Protein AF-A0A133Z454-F1 (afdb_monomer)

Foldseek 3Di:
DDDDDDDDCPDPVNVVVVVVVVVVVVVVVVCVVPDPDVPNPDDWDFLVRCCVVVVHDSVVSVVCVVVVVDDWDQDPNGITD

Sequence (81 aa):
MAENEIITQEDPQMQLFSQLMEGTLKKLERYCATARPMLDGEVYLSSEEVCSHLRLSTRTLQEYKNARILPFYKIGGKILY

Secondary structure (DSSP, 8-state):
--------TTSHHHHHHHHHHHHHHHHHHHHHHH---GGGG-----HHHHHHHHT--HHHHHHHHHTT-S--EEETTEEE-

Mean predicted aligned error: 9.12 Å

pLDDT: mean 90.62, std 9.31, range [45.03, 97.69]

Solvent-accessible surface area (backbone atoms only — not comparable to full-atom values): 4999 Å² total; per-residue (Å²): 131,87,80,82,78,83,85,51,75,83,37,70,69,44,45,52,49,51,52,53,49,52,54,50,48,55,52,49,54,53,44,65,76,64,60,77,53,68,76,82,65,57,87,65,36,46,68,65,53,49,24,63,77,70,71,42,52,73,70,52,52,51,49,34,46,74,69,62,72,49,75,71,47,78,57,96,88,42,63,34,67

Radius of gyration: 24.96 Å; Cα contacts (8 Å, |Δi|>4): 44; chains: 1; bounding box: 39×39×70 Å

Nearest PDB structures (foldseek):
  6ama-assembly1_A  TM=8.424E-01  e=1.497E-01  Streptomyces venezuelae
  5i44-assembly4_F-2  TM=7.921E-01  e=1.225E-01  Bacillus subtilis subsp. subtilis str. 168
  5i44-assembly1_D  TM=7.962E-01  e=1.497E-01  Bacillus subtilis subsp. subtilis str. 168
  6ama-assembly1_B  TM=7.978E-01  e=1.601E-01  Streptomyces venezuelae
  6amk-assembly1_A  TM=8.163E-01  e=4.988E-01  Streptomyces venezuelae

Structure (mmCIF, N/CA/C/O backbone):
data_AF-A0A133Z454-F1
#
_entry.id   AF-A0A133Z454-F1
#
loop_
_atom_site.group_PDB
_atom_site.id
_atom_site.type_symbol
_atom_site.label_atom_id
_atom_site.label_alt_id
_atom_site.label_comp_id
_atom_site.label_asym_id
_atom_site.label_entity_id
_atom_site.label_seq_id
_atom_site.pdbx_PDB_ins_code
_atom_site.Cartn_x
_atom_site.Cartn_y
_atom_site.Cartn_z
_atom_site.occupancy
_atom_site.B_iso_or_equiv
_atom_site.auth_seq_id
_atom_site.auth_comp_id
_atom_site.auth_asym_id
_atom_site.auth_atom_id
_atom_site.pdbx_PDB_model_num
ATOM 1 N N . MET A 1 1 ? -4.083 -24.746 45.536 1.00 45.03 1 MET A N 1
ATOM 2 C CA . MET A 1 1 ? -4.770 -24.935 44.242 1.00 45.03 1 MET A CA 1
ATOM 3 C C . MET A 1 1 ? -5.233 -23.552 43.836 1.00 45.03 1 MET A C 1
ATOM 5 O O . MET A 1 1 ? -5.875 -22.922 44.661 1.00 45.03 1 MET A O 1
ATOM 9 N N . ALA A 1 2 ? -4.783 -23.020 42.699 1.00 56.25 2 ALA A N 1
ATOM 10 C CA . ALA A 1 2 ? -5.224 -21.696 42.262 1.00 56.25 2 ALA A CA 1
ATOM 11 C C . ALA A 1 2 ? -6.696 -21.808 41.845 1.00 56.25 2 ALA A C 1
ATOM 13 O O . ALA A 1 2 ? -7.025 -22.631 40.991 1.00 56.25 2 ALA A O 1
ATOM 14 N N . GLU A 1 3 ? -7.572 -21.067 42.515 1.00 61.66 3 GLU A N 1
ATOM 15 C CA . GLU A 1 3 ? -8.975 -20.954 42.131 1.00 61.66 3 GLU A CA 1
ATOM 16 C C . GLU A 1 3 ? -9.033 -20.239 40.778 1.00 61.66 3 GLU A C 1
ATOM 18 O O . GLU A 1 3 ? -8.556 -19.114 40.638 1.00 61.66 3 GLU A O 1
ATOM 23 N N . ASN A 1 4 ? -9.560 -20.915 39.756 1.00 71.94 4 ASN A N 1
ATOM 24 C CA . ASN A 1 4 ? -9.836 -20.276 38.476 1.00 71.94 4 ASN A CA 1
ATOM 25 C C . ASN A 1 4 ? -11.135 -19.484 38.622 1.00 71.94 4 ASN A C 1
ATOM 27 O O . ASN A 1 4 ? -12.224 -20.059 38.587 1.00 71.94 4 ASN A O 1
ATOM 31 N N . GLU A 1 5 ? -11.007 -18.177 38.807 1.00 80.62 5 GLU A N 1
ATOM 32 C CA . GLU A 1 5 ? -12.137 -17.258 38.872 1.00 80.62 5 GLU A CA 1
ATOM 33 C C . GLU A 1 5 ? -12.744 -17.089 37.468 1.00 80.62 5 GLU A C 1
ATOM 35 O O . GLU A 1 5 ? -12.044 -16.789 36.495 1.00 80.62 5 GLU A O 1
ATOM 40 N N . ILE A 1 6 ? -14.047 -17.354 37.336 1.00 84.88 6 ILE A N 1
ATOM 41 C CA . ILE A 1 6 ? -14.759 -17.246 36.059 1.00 84.88 6 ILE A CA 1
ATOM 42 C C . ILE A 1 6 ? -15.204 -15.795 35.892 1.00 84.88 6 ILE A C 1
ATOM 44 O O . ILE A 1 6 ? -16.123 -15.352 36.572 1.00 84.88 6 ILE A O 1
ATOM 48 N N . ILE A 1 7 ? -14.572 -15.080 34.961 1.00 86.94 7 ILE A N 1
ATOM 49 C CA . ILE A 1 7 ? -14.978 -13.724 34.575 1.00 86.94 7 ILE A CA 1
ATOM 50 C C . ILE A 1 7 ? -16.222 -13.814 33.685 1.00 86.94 7 ILE A C 1
ATOM 52 O O . ILE A 1 7 ? -16.226 -14.486 32.651 1.00 86.94 7 ILE A O 1
ATOM 56 N N . THR A 1 8 ? -17.267 -13.108 34.081 1.00 89.75 8 THR A N 1
ATOM 57 C CA . THR A 1 8 ? -18.560 -12.997 33.411 1.00 89.75 8 THR A CA 1
ATOM 58 C C . THR A 1 8 ? -18.723 -11.635 32.733 1.00 89.75 8 THR A C 1
ATOM 60 O O . THR A 1 8 ? -17.873 -10.749 32.815 1.00 89.75 8 THR A O 1
ATOM 63 N N . GLN A 1 9 ? -19.826 -11.456 32.007 1.00 83.81 9 GLN A N 1
ATOM 64 C CA . GLN A 1 9 ? -20.086 -10.220 31.269 1.00 83.81 9 GLN A CA 1
ATOM 65 C C . GLN A 1 9 ? -20.406 -9.026 32.179 1.00 83.81 9 GLN A C 1
ATOM 67 O O . GLN A 1 9 ? -20.186 -7.877 31.795 1.00 83.81 9 GLN A O 1
ATOM 72 N N . GLU A 1 10 ? -20.915 -9.301 33.379 1.00 88.94 10 GLU A N 1
ATOM 73 C CA . GLU A 1 10 ? -21.289 -8.283 34.358 1.00 88.94 10 GLU A CA 1
ATOM 74 C C . GLU A 1 10 ? -20.082 -7.762 35.141 1.00 88.94 10 GLU A C 1
ATOM 76 O O . GLU A 1 10 ? -20.171 -6.694 35.748 1.00 88.94 10 GLU A O 1
ATOM 81 N N . ASP A 1 11 ? -18.944 -8.461 35.081 1.00 93.25 11 ASP A N 1
ATOM 82 C CA . ASP A 1 11 ? -17.738 -8.064 35.790 1.00 93.25 11 ASP A CA 1
ATOM 83 C C . ASP A 1 11 ? -17.244 -6.682 35.339 1.00 93.25 11 ASP A C 1
ATOM 85 O O . ASP A 1 11 ? -17.156 -6.415 34.132 1.00 93.25 11 ASP A O 1
ATOM 89 N N . PRO A 1 12 ? -16.834 -5.802 36.275 1.00 92.06 12 PRO A N 1
ATOM 90 C CA . PRO A 1 12 ? -16.400 -4.441 35.955 1.00 92.06 12 PRO A CA 1
ATOM 91 C C . PRO A 1 12 ? -15.298 -4.386 34.891 1.00 92.06 12 PRO A C 1
ATOM 93 O O . PRO A 1 12 ? -15.284 -3.494 34.042 1.00 92.06 12 PRO A O 1
ATOM 96 N N . GLN A 1 13 ? -14.392 -5.368 34.898 1.00 91.19 13 GLN A N 1
ATOM 97 C CA . GLN A 1 13 ? -13.327 -5.479 33.905 1.00 91.19 13 GLN A CA 1
ATOM 9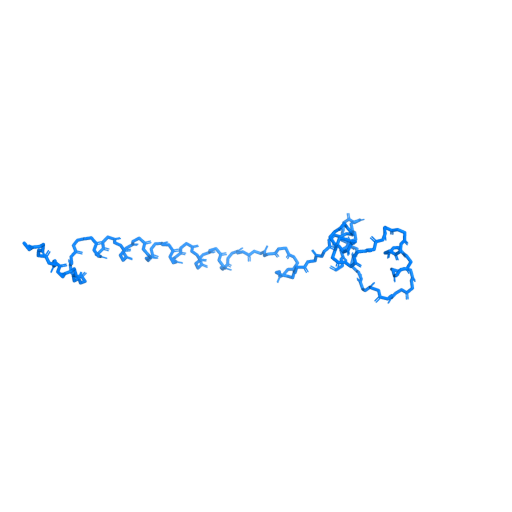8 C C . GLN A 1 13 ? -13.875 -5.778 32.500 1.00 91.19 13 GLN A C 1
ATOM 100 O O . GLN A 1 13 ? -13.393 -5.207 31.519 1.00 91.19 13 GLN A O 1
ATOM 105 N N . MET A 1 14 ? -14.892 -6.637 32.389 1.00 93.94 14 MET A N 1
ATOM 106 C CA . MET A 1 14 ? -15.518 -6.983 31.111 1.00 93.94 14 MET A CA 1
ATOM 107 C C . MET A 1 14 ? -16.395 -5.842 30.580 1.00 93.94 14 MET A C 1
ATOM 109 O O . MET A 1 14 ? -16.395 -5.565 29.376 1.00 93.94 14 MET A O 1
ATOM 113 N N . GLN A 1 15 ? -17.076 -5.117 31.471 1.00 94.88 15 GLN A N 1
ATOM 114 C CA . GLN A 1 15 ? -17.819 -3.908 31.110 1.00 94.88 15 GLN A CA 1
ATOM 115 C C . GLN A 1 15 ? -16.888 -2.815 30.568 1.00 94.88 15 GLN A C 1
ATOM 117 O O . GLN A 1 15 ? -17.152 -2.248 29.505 1.00 94.88 15 GLN A O 1
ATOM 122 N N . LEU A 1 16 ? -15.765 -2.562 31.250 1.00 94.69 16 LEU A N 1
ATOM 123 C CA . LEU A 1 16 ? -14.761 -1.596 30.803 1.00 94.69 16 LEU A CA 1
ATOM 124 C C . LEU A 1 16 ? -14.167 -1.989 29.445 1.00 94.69 16 LEU A C 1
ATOM 126 O O . LEU A 1 16 ? -14.052 -1.151 28.549 1.00 94.69 16 LEU A O 1
ATOM 130 N N . PHE A 1 17 ? -13.826 -3.267 29.267 1.00 95.12 17 PHE A N 1
ATOM 131 C CA . PHE A 1 17 ? -13.339 -3.782 27.990 1.00 95.12 17 PHE A CA 1
ATOM 132 C C . PHE A 1 17 ? -14.356 -3.564 26.863 1.00 95.12 17 PHE A C 1
ATOM 134 O O . PHE A 1 17 ? -14.002 -3.048 25.803 1.00 95.12 17 PHE A O 1
ATOM 141 N N . SER A 1 18 ? -15.629 -3.885 27.107 1.00 94.56 18 SER A N 1
ATOM 142 C CA . SER A 1 18 ? -16.704 -3.717 26.123 1.00 94.56 18 SER A CA 1
ATOM 143 C C . SER A 1 18 ? -16.873 -2.253 25.704 1.00 94.56 18 SER A C 1
A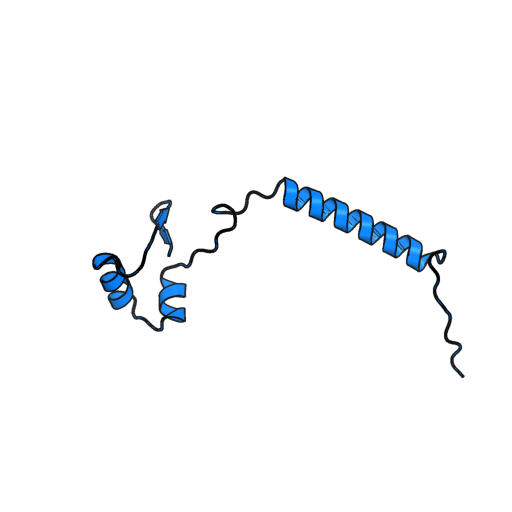TOM 145 O O . SER A 1 18 ? -16.956 -1.960 24.513 1.00 94.56 18 SER A O 1
ATOM 147 N N . GLN A 1 19 ? -16.825 -1.317 26.658 1.00 95.81 19 GLN A N 1
ATOM 148 C CA . GLN A 1 19 ? -16.884 0.122 26.371 1.00 95.81 19 GLN A CA 1
ATOM 149 C C . GLN A 1 19 ? -15.691 0.605 25.532 1.00 95.81 19 GLN A C 1
ATOM 151 O O . GLN A 1 19 ? -15.857 1.384 24.589 1.00 95.81 19 GLN A O 1
ATOM 156 N N . LEU A 1 20 ? -14.478 0.133 25.841 1.00 97.12 20 LEU A N 1
ATOM 157 C CA . LEU A 1 20 ? -13.275 0.456 25.067 1.00 97.12 20 LEU A CA 1
ATOM 158 C C . LEU A 1 20 ? -13.352 -0.098 23.639 1.00 97.12 20 LEU A C 1
ATOM 160 O O . LEU A 1 20 ? -12.990 0.597 22.683 1.00 97.12 20 LEU A O 1
ATOM 164 N N . MET A 1 21 ? -13.851 -1.325 23.485 1.00 96.94 21 MET A N 1
ATOM 165 C CA . MET A 1 21 ? -14.061 -1.956 22.183 1.00 96.94 21 MET A CA 1
ATOM 166 C C . MET A 1 21 ? -15.086 -1.192 21.350 1.00 96.94 21 MET A C 1
ATOM 168 O O . MET A 1 21 ? -14.825 -0.899 20.184 1.00 96.94 21 MET A O 1
ATOM 172 N N . GLU A 1 22 ? -16.204 -0.787 21.949 1.00 97.31 22 GLU A N 1
ATOM 173 C CA . GLU A 1 22 ? -17.231 -0.002 21.265 1.00 97.31 22 GLU A CA 1
ATOM 174 C C . GLU A 1 22 ? -16.694 1.368 20.818 1.00 97.31 22 GLU A C 1
ATOM 176 O O . GLU A 1 22 ? -16.914 1.802 19.685 1.00 97.31 22 GLU A O 1
ATOM 181 N N . GLY A 1 23 ? -15.916 2.036 21.675 1.00 97.00 23 GLY A N 1
ATOM 182 C CA . GLY A 1 23 ? -15.246 3.287 21.321 1.00 97.00 23 GLY A CA 1
ATOM 183 C C . GLY A 1 23 ? -14.225 3.120 20.191 1.00 97.00 23 GLY A C 1
ATOM 184 O O . GLY A 1 23 ? -14.097 3.998 19.334 1.00 97.00 23 GLY A O 1
ATOM 185 N N . THR A 1 24 ? -13.511 1.996 20.163 1.00 97.25 24 THR A N 1
ATOM 186 C CA . THR A 1 24 ? -12.553 1.669 19.097 1.00 97.25 24 THR A CA 1
ATOM 187 C C . THR A 1 24 ? -13.269 1.392 17.779 1.00 97.25 24 THR A C 1
ATOM 189 O O . THR A 1 24 ? -12.875 1.943 16.751 1.00 97.25 24 THR A O 1
ATOM 192 N N . LEU A 1 25 ? -14.361 0.623 17.814 1.00 97.44 25 LEU A N 1
ATOM 193 C CA . LEU A 1 25 ? -15.177 0.328 16.641 1.00 97.44 25 LEU A CA 1
ATOM 194 C C . LEU A 1 25 ? -15.739 1.614 16.024 1.00 97.44 25 LEU A C 1
ATOM 196 O O . LEU A 1 25 ? -15.517 1.866 14.844 1.00 97.44 25 LEU A O 1
ATOM 200 N N . LYS A 1 26 ? -16.334 2.498 16.835 1.00 97.19 26 LYS A N 1
ATOM 201 C CA . LYS A 1 26 ? -16.849 3.804 16.378 1.00 97.19 26 LYS A CA 1
ATOM 202 C C . LYS A 1 26 ? -15.775 4.665 15.705 1.00 97.19 26 LYS A C 1
ATOM 204 O O . LYS A 1 26 ? -16.040 5.349 14.715 1.00 97.19 26 LYS A O 1
ATOM 209 N N . LYS A 1 27 ? -14.545 4.658 16.232 1.00 95.69 27 LYS A N 1
ATOM 210 C CA . LYS A 1 27 ? -13.415 5.378 15.618 1.00 95.69 27 LYS A CA 1
ATOM 211 C C . LYS A 1 27 ? -13.029 4.772 14.272 1.00 95.69 27 LYS A C 1
ATOM 213 O O . LYS A 1 27 ? -12.773 5.526 13.335 1.00 95.69 27 LYS A O 1
ATOM 218 N N . LEU A 1 28 ? -13.003 3.445 14.177 1.00 95.88 28 LEU A N 1
ATOM 219 C CA . LEU A 1 28 ? -12.684 2.737 12.943 1.00 95.88 28 LEU A CA 1
ATOM 220 C C . LEU A 1 28 ? -13.753 2.973 11.872 1.00 95.88 28 LEU A C 1
ATOM 222 O O . LEU A 1 28 ? -13.415 3.315 10.746 1.00 95.88 28 LEU A O 1
ATOM 226 N N . GLU A 1 29 ? -15.033 2.884 12.229 1.00 95.81 29 GLU A N 1
ATOM 227 C CA . GLU A 1 29 ? -16.149 3.184 11.326 1.00 95.81 29 GLU A CA 1
ATOM 228 C C . GLU A 1 29 ? -16.054 4.609 10.776 1.00 95.81 29 GLU A C 1
ATOM 230 O O . GLU A 1 29 ? -16.150 4.823 9.567 1.00 95.81 29 GLU A O 1
ATOM 235 N N . ARG A 1 30 ? -15.782 5.594 11.644 1.00 95.00 30 ARG A N 1
ATOM 236 C CA . ARG A 1 30 ? -15.571 6.983 11.220 1.00 95.00 30 ARG A CA 1
ATOM 237 C C . ARG A 1 30 ? -14.364 7.122 10.296 1.00 95.00 30 ARG A C 1
ATOM 239 O O . ARG A 1 30 ? -14.428 7.887 9.332 1.00 95.00 30 ARG A O 1
ATOM 246 N N . TYR A 1 31 ? -13.273 6.417 10.588 1.00 90.50 31 TYR A N 1
ATOM 247 C CA . TYR A 1 31 ? -12.102 6.394 9.721 1.00 90.50 31 TYR A CA 1
ATOM 248 C C . TYR A 1 31 ? -12.471 5.837 8.347 1.00 9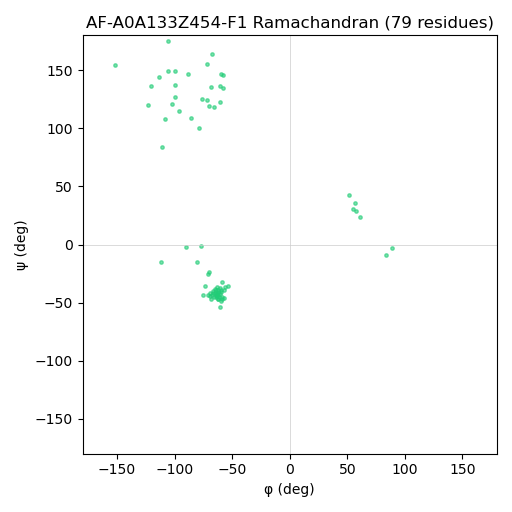0.50 31 TYR A C 1
ATOM 250 O O . TYR A 1 31 ? -12.293 6.543 7.367 1.00 90.50 31 TYR A O 1
ATOM 258 N N . CYS A 1 32 ? -13.076 4.653 8.262 1.00 87.19 32 CYS A N 1
ATOM 259 C CA . CYS A 1 32 ? -13.463 4.049 6.986 1.00 87.19 32 CYS A CA 1
ATOM 260 C C . CYS A 1 32 ? -14.457 4.914 6.196 1.00 87.19 32 CYS A C 1
ATOM 262 O O . CYS A 1 32 ? -14.334 5.022 4.983 1.00 87.19 32 CYS A O 1
ATOM 264 N N . ALA A 1 33 ? -15.401 5.582 6.867 1.00 88.75 33 ALA A N 1
ATOM 265 C CA . ALA A 1 33 ? -16.369 6.462 6.212 1.00 88.75 33 ALA A CA 1
ATOM 266 C C . ALA A 1 33 ? -15.752 7.759 5.652 1.00 88.75 33 ALA A C 1
ATOM 268 O O . ALA A 1 33 ? -16.329 8.387 4.765 1.00 88.75 33 ALA A O 1
ATOM 269 N N . THR A 1 34 ? -14.612 8.199 6.191 1.00 86.19 34 THR A N 1
ATOM 270 C CA . THR A 1 34 ? -13.958 9.464 5.801 1.00 86.19 34 THR A CA 1
ATOM 271 C C . THR A 1 34 ? -12.636 9.268 5.072 1.00 86.19 34 THR A C 1
ATOM 273 O O . THR A 1 34 ? -12.141 10.206 4.441 1.00 86.19 34 THR A O 1
ATOM 276 N N . ALA A 1 35 ? -12.072 8.065 5.133 1.00 80.12 35 ALA A N 1
ATOM 277 C CA . ALA A 1 35 ? -10.860 7.696 4.442 1.00 80.12 35 ALA A CA 1
ATOM 278 C C . ALA A 1 35 ? -11.085 7.850 2.941 1.00 80.12 35 ALA A C 1
ATOM 280 O O . ALA A 1 35 ? -11.983 7.260 2.346 1.00 80.12 35 ALA A O 1
ATOM 281 N N . ARG A 1 36 ? -10.235 8.666 2.328 1.00 80.50 36 ARG A N 1
ATOM 282 C CA . ARG A 1 36 ? -10.087 8.744 0.880 1.00 80.50 36 ARG A CA 1
ATOM 283 C C . ARG A 1 36 ? -8.718 8.164 0.571 1.00 80.50 36 ARG A C 1
ATOM 285 O O . ARG A 1 36 ? -7.745 8.924 0.577 1.00 80.50 36 ARG A O 1
ATOM 292 N N . PRO A 1 37 ? -8.603 6.831 0.451 1.00 78.06 37 PRO A N 1
ATOM 293 C CA . PRO A 1 37 ? -7.321 6.219 0.164 1.00 78.06 37 PRO A CA 1
ATOM 294 C C . PRO A 1 37 ? -6.773 6.776 -1.153 1.00 78.06 37 PRO A C 1
ATOM 296 O O . PRO A 1 37 ? -7.520 7.119 -2.073 1.00 78.06 37 PRO A O 1
ATOM 299 N N . MET A 1 38 ? -5.450 6.914 -1.223 1.00 75.38 38 MET A N 1
ATOM 300 C CA . MET A 1 38 ? -4.792 7.314 -2.463 1.00 75.38 38 MET A CA 1
ATOM 301 C C . MET A 1 38 ? -5.153 6.301 -3.551 1.00 75.38 38 MET A C 1
ATOM 303 O O . MET A 1 38 ? -5.112 5.101 -3.302 1.00 75.38 38 MET A O 1
ATOM 307 N N . LEU A 1 39 ? -5.509 6.802 -4.737 1.00 80.19 39 LEU A N 1
ATOM 308 C CA . LEU A 1 39 ? -5.831 5.979 -5.908 1.00 80.19 39 LEU A CA 1
ATOM 309 C C . LEU A 1 39 ? -6.957 4.961 -5.653 1.00 80.19 39 LEU A C 1
ATOM 311 O O . LEU A 1 39 ? -6.918 3.857 -6.174 1.00 80.19 39 LEU A O 1
ATOM 315 N N . ASP A 1 40 ? -7.950 5.350 -4.849 1.00 80.50 40 ASP A N 1
ATOM 316 C CA . ASP A 1 40 ? -9.121 4.523 -4.517 1.00 80.50 40 ASP A CA 1
ATOM 317 C C . ASP A 1 40 ? -8.780 3.204 -3.796 1.00 80.50 40 ASP A C 1
ATOM 319 O O . ASP A 1 40 ? -9.544 2.248 -3.804 1.00 80.50 40 ASP A O 1
ATOM 323 N N . GLY A 1 41 ? -7.620 3.156 -3.130 1.00 82.12 41 GLY A N 1
ATOM 324 C CA . GLY A 1 41 ? -7.163 1.970 -2.399 1.00 82.12 41 GLY A CA 1
ATOM 325 C C . GLY A 1 41 ? -6.348 0.994 -3.240 1.00 82.12 41 GLY A C 1
ATOM 326 O O . GLY A 1 41 ? -5.821 0.028 -2.692 1.00 82.12 41 GLY A O 1
ATOM 327 N N . GLU A 1 42 ? -6.181 1.270 -4.531 1.00 85.19 42 GLU A N 1
ATOM 328 C CA . GLU A 1 42 ? -5.304 0.498 -5.400 1.00 85.19 42 GLU A CA 1
ATOM 329 C C . GLU A 1 42 ? -3.833 0.702 -5.013 1.00 85.19 42 GLU A C 1
ATOM 331 O O . GLU A 1 42 ? -3.364 1.821 -4.768 1.00 85.19 42 GLU A O 1
ATOM 336 N N . VAL A 1 43 ? -3.084 -0.400 -4.969 1.00 84.75 43 VAL A N 1
ATOM 337 C CA . VAL A 1 43 ? -1.660 -0.396 -4.623 1.00 84.75 43 VAL A CA 1
ATOM 338 C C . VAL A 1 43 ? -0.848 -0.381 -5.905 1.00 84.75 43 VAL A C 1
ATOM 340 O O . VAL A 1 43 ? -0.851 -1.346 -6.663 1.00 84.75 43 VAL A O 1
ATOM 343 N N . TYR A 1 44 ? -0.119 0.709 -6.113 1.00 91.38 44 TYR A N 1
ATOM 344 C CA . TYR A 1 44 ? 0.794 0.856 -7.237 1.00 91.38 44 TYR A CA 1
ATOM 345 C C . TYR A 1 44 ? 2.233 0.736 -6.781 1.00 91.38 44 TYR A C 1
ATOM 347 O O . TYR A 1 44 ? 2.587 1.169 -5.683 1.00 91.38 44 TYR A O 1
ATOM 355 N N . LEU A 1 45 ? 3.072 0.226 -7.673 1.00 93.62 45 LEU A N 1
ATOM 356 C CA . LEU A 1 45 ? 4.495 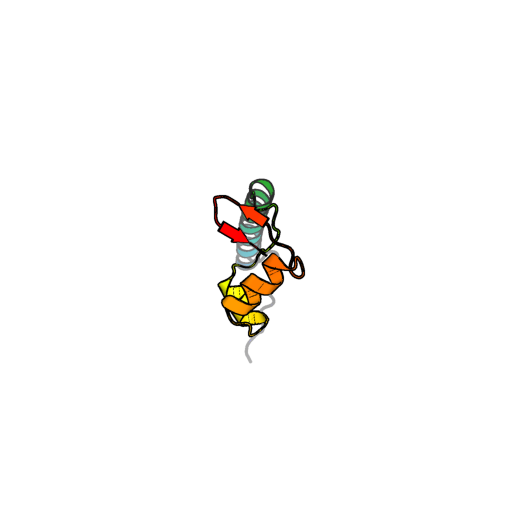0.087 -7.435 1.00 93.62 45 LEU A CA 1
ATOM 357 C C .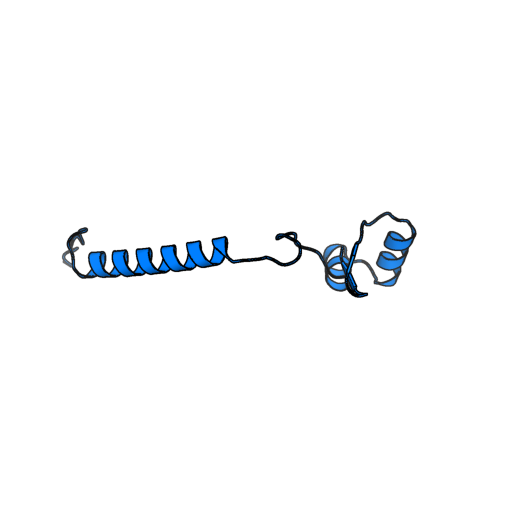 LEU A 1 45 ? 5.266 1.227 -8.095 1.00 93.62 45 LEU A C 1
ATOM 359 O O . LEU A 1 45 ? 5.044 1.617 -9.246 1.00 93.62 45 LEU A O 1
ATOM 363 N N . SER A 1 46 ? 6.237 1.753 -7.365 1.00 94.12 46 SER A N 1
ATOM 364 C CA . SER A 1 46 ? 7.280 2.591 -7.928 1.00 94.12 46 SER A CA 1
ATOM 365 C C . SER A 1 46 ? 8.192 1.778 -8.848 1.00 94.12 46 SER A C 1
ATOM 367 O O . SER A 1 46 ? 8.255 0.548 -8.813 1.00 94.12 46 SER A O 1
ATOM 369 N N . SER A 1 47 ? 8.972 2.482 -9.668 1.00 94.38 47 SER A N 1
ATOM 370 C CA . SER A 1 47 ? 9.948 1.827 -10.548 1.00 94.38 47 SER A CA 1
ATOM 371 C C . SER A 1 47 ? 10.974 0.988 -9.769 1.00 94.38 47 SER A C 1
ATOM 373 O O . SER A 1 47 ? 11.428 -0.035 -10.274 1.00 94.38 47 SER A O 1
ATOM 375 N N . GLU A 1 48 ? 11.334 1.405 -8.551 1.00 95.81 48 GLU A N 1
ATOM 376 C CA . GLU A 1 48 ? 12.292 0.702 -7.689 1.00 95.81 48 GLU A CA 1
ATOM 377 C C . GLU A 1 48 ? 11.715 -0.607 -7.142 1.00 95.81 48 GLU A C 1
ATOM 379 O O . GLU A 1 48 ? 12.376 -1.647 -7.188 1.00 95.81 48 GLU A O 1
ATOM 384 N N . GLU A 1 49 ? 10.458 -0.580 -6.702 1.00 96.81 49 GLU A N 1
ATOM 385 C CA . GLU A 1 49 ? 9.755 -1.772 -6.229 1.00 96.81 49 GLU A CA 1
ATOM 386 C C . GLU A 1 49 ? 9.587 -2.778 -7.367 1.00 96.81 49 GLU A C 1
ATOM 388 O O . GLU A 1 49 ? 9.933 -3.946 -7.201 1.00 96.81 49 GLU A O 1
ATOM 393 N N . VAL A 1 50 ? 9.173 -2.336 -8.559 1.00 96.75 50 VAL A N 1
ATOM 394 C CA . VAL A 1 50 ? 9.074 -3.227 -9.729 1.00 96.75 50 VAL A CA 1
ATOM 395 C C . VAL A 1 50 ? 10.424 -3.857 -10.070 1.00 96.75 50 VAL A C 1
ATOM 397 O O . VAL A 1 50 ? 10.494 -5.065 -10.300 1.00 96.75 50 VAL A O 1
ATOM 400 N N . CYS A 1 51 ? 11.507 -3.070 -10.077 1.00 97.44 51 CYS A N 1
ATOM 401 C CA . CYS A 1 51 ? 12.852 -3.600 -10.320 1.00 97.44 51 CYS A CA 1
ATOM 402 C C . CYS A 1 51 ? 13.238 -4.653 -9.275 1.00 97.44 51 CYS A C 1
ATOM 404 O O . CYS A 1 51 ? 13.794 -5.690 -9.631 1.00 97.44 51 CYS A O 1
ATOM 406 N N . SER A 1 52 ? 12.903 -4.417 -8.007 1.00 97.50 52 SER A N 1
ATOM 407 C CA . SER A 1 52 ? 13.197 -5.333 -6.902 1.00 97.50 52 SER A CA 1
ATOM 408 C C . SER A 1 52 ? 12.387 -6.629 -6.996 1.00 97.50 52 SER A C 1
ATOM 410 O O . SER A 1 52 ? 12.952 -7.720 -6.903 1.00 97.50 52 SER A O 1
ATOM 412 N N . HIS A 1 53 ? 11.079 -6.530 -7.249 1.00 96.25 53 HIS A N 1
ATOM 413 C CA . HIS A 1 53 ? 10.178 -7.679 -7.355 1.00 96.25 53 HIS A CA 1
ATOM 414 C C . HIS A 1 53 ? 10.477 -8.549 -8.576 1.00 96.25 53 HIS A C 1
ATOM 416 O O . HIS A 1 53 ? 10.516 -9.774 -8.467 1.00 96.25 53 HIS A O 1
ATOM 422 N N . LEU A 1 54 ? 10.722 -7.926 -9.731 1.00 95.88 54 LEU A N 1
ATOM 423 C CA . LEU A 1 54 ? 10.982 -8.634 -10.986 1.00 95.88 54 LEU A CA 1
ATOM 424 C C . LEU A 1 54 ? 12.472 -8.921 -11.221 1.00 95.88 54 LEU A C 1
ATOM 426 O O . LEU A 1 54 ? 12.820 -9.550 -12.218 1.00 95.88 54 LEU A O 1
ATOM 430 N N . ARG A 1 55 ? 13.354 -8.468 -10.318 1.00 96.81 55 ARG A N 1
ATOM 431 C CA . ARG A 1 55 ? 14.822 -8.546 -10.440 1.00 96.81 55 ARG A CA 1
ATOM 432 C C . ARG A 1 55 ? 15.327 -7.983 -11.771 1.00 96.81 55 ARG A C 1
ATOM 434 O O . ARG A 1 55 ? 16.193 -8.561 -12.427 1.00 96.81 55 ARG A O 1
ATOM 441 N N . LEU A 1 56 ? 14.760 -6.849 -12.173 1.00 96.06 56 LEU A N 1
ATOM 442 C CA . LEU A 1 56 ? 15.096 -6.159 -13.412 1.00 96.06 56 LEU A CA 1
ATOM 443 C C . LEU A 1 56 ? 16.050 -5.002 -13.138 1.00 96.06 56 LEU A C 1
ATOM 445 O O . LEU A 1 56 ? 15.974 -4.335 -12.108 1.00 96.06 56 LEU A O 1
ATOM 449 N N . SER A 1 57 ? 16.910 -4.710 -14.112 1.00 97.19 57 SER A N 1
ATOM 450 C CA . SER A 1 57 ? 17.603 -3.425 -14.129 1.00 97.19 57 SER A CA 1
ATOM 451 C C . SER A 1 57 ? 16.625 -2.300 -14.489 1.00 97.19 57 SER A C 1
ATOM 453 O O . SER A 1 57 ? 15.646 -2.513 -15.213 1.00 97.19 57 SER A O 1
ATOM 455 N N . THR A 1 58 ? 16.935 -1.071 -14.077 1.00 96.19 58 THR A N 1
ATOM 456 C CA . THR A 1 58 ? 16.179 0.130 -14.478 1.00 96.19 58 THR A CA 1
ATOM 457 C C . THR A 1 58 ? 16.112 0.288 -16.001 1.00 96.19 58 THR A C 1
ATOM 459 O O . THR A 1 58 ? 15.079 0.674 -16.550 1.00 96.19 58 THR A O 1
ATOM 462 N N . ARG A 1 59 ? 17.196 -0.077 -16.698 1.00 97.69 59 ARG A N 1
ATOM 463 C CA . ARG A 1 59 ? 17.300 -0.088 -18.162 1.00 97.69 59 ARG A CA 1
ATOM 464 C C . ARG A 1 59 ? 16.299 -1.065 -18.790 1.00 97.69 59 ARG A C 1
ATOM 466 O O . ARG A 1 59 ? 15.636 -0.694 -19.755 1.00 97.69 59 ARG A O 1
ATOM 473 N N . THR A 1 60 ? 16.161 -2.267 -18.229 1.00 97.69 60 THR A N 1
ATOM 474 C CA . THR A 1 60 ? 15.211 -3.291 -18.700 1.00 97.69 60 THR A CA 1
ATOM 475 C C . THR A 1 60 ? 13.767 -2.878 -18.430 1.00 97.69 60 THR A C 1
ATOM 477 O O . THR A 1 60 ? 12.921 -2.995 -19.313 1.00 97.69 60 THR A O 1
ATOM 480 N N . LEU A 1 61 ? 13.482 -2.311 -17.253 1.00 97.12 61 LEU A N 1
ATOM 481 C CA . LEU A 1 61 ? 12.153 -1.779 -16.945 1.00 97.12 61 LEU A CA 1
ATOM 482 C C . LEU A 1 61 ? 11.747 -0.673 -17.936 1.00 97.12 61 LEU A C 1
ATOM 484 O O . LEU A 1 61 ? 10.608 -0.629 -18.403 1.00 97.12 61 LEU A O 1
ATOM 488 N N . GLN A 1 62 ? 12.689 0.192 -18.323 1.00 95.94 62 GLN A N 1
ATOM 489 C CA . GLN A 1 62 ? 12.450 1.207 -19.347 1.00 95.94 62 GLN A CA 1
ATOM 490 C C . GLN A 1 62 ? 12.151 0.595 -20.725 1.00 95.94 62 GLN A C 1
ATOM 492 O O . GLN A 1 62 ? 11.279 1.100 -21.430 1.00 95.94 62 GLN A O 1
ATOM 497 N N . GLU A 1 63 ? 12.829 -0.488 -21.107 1.00 97.44 63 GLU A N 1
ATOM 498 C CA . GLU A 1 63 ? 12.543 -1.211 -22.353 1.00 97.44 63 GLU A CA 1
ATOM 499 C C . GLU A 1 63 ? 11.151 -1.835 -22.338 1.00 97.44 63 GLU A C 1
ATOM 501 O O . GLU A 1 63 ? 10.407 -1.667 -23.301 1.00 97.44 63 GLU A O 1
ATOM 506 N N . TYR A 1 64 ? 10.752 -2.460 -21.229 1.00 96.31 64 TYR A N 1
ATOM 507 C CA . TYR A 1 64 ? 9.413 -3.038 -21.076 1.00 96.31 64 TYR A CA 1
ATOM 508 C C . TYR A 1 64 ? 8.320 -1.979 -21.149 1.00 96.31 64 TYR A C 1
ATOM 510 O O . TYR A 1 64 ? 7.296 -2.190 -21.800 1.00 96.31 64 TYR A O 1
ATOM 518 N N . LYS A 1 65 ? 8.561 -0.810 -20.552 1.00 93.81 65 LYS A N 1
ATOM 519 C C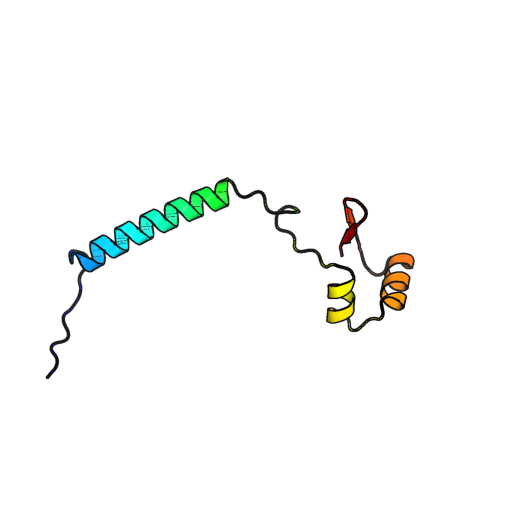A . LYS A 1 65 ? 7.669 0.343 -20.670 1.00 93.81 65 LYS A CA 1
ATOM 520 C C . LYS A 1 65 ? 7.548 0.820 -22.121 1.00 93.81 65 LYS A C 1
ATOM 522 O O . LYS A 1 65 ? 6.443 1.042 -22.608 1.00 93.81 65 LYS A O 1
ATOM 527 N N . ASN A 1 66 ? 8.673 0.963 -22.825 1.00 95.19 66 ASN A N 1
ATOM 528 C CA . ASN A 1 66 ? 8.694 1.417 -24.220 1.00 95.19 66 ASN A CA 1
ATOM 529 C C . ASN A 1 66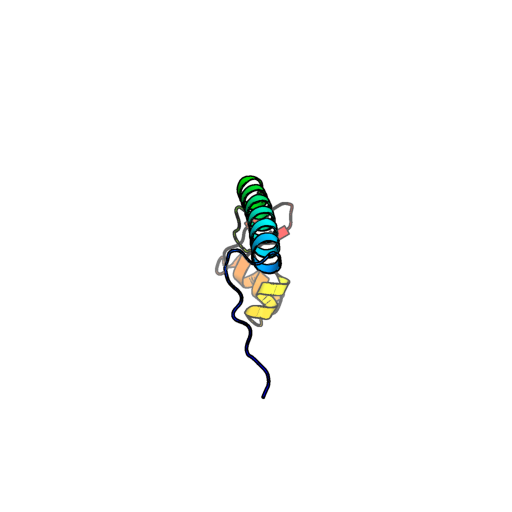 ? 8.005 0.414 -25.159 1.00 95.19 66 ASN A C 1
ATOM 531 O O . ASN A 1 66 ? 7.284 0.817 -26.068 1.00 95.19 66 ASN A O 1
ATOM 535 N N . ALA A 1 67 ? 8.190 -0.880 -24.900 1.00 96.69 67 ALA A N 1
ATOM 536 C CA . ALA A 1 67 ? 7.549 -1.973 -25.621 1.00 96.69 67 ALA A CA 1
ATOM 537 C C . ALA A 1 67 ? 6.077 -2.197 -25.215 1.00 96.69 67 ALA A C 1
ATOM 539 O O . ALA A 1 67 ? 5.427 -3.074 -25.775 1.00 96.69 67 ALA A O 1
ATOM 540 N N . ARG A 1 68 ? 5.544 -1.417 -24.257 1.00 93.06 68 ARG A N 1
ATOM 541 C CA . ARG A 1 68 ? 4.193 -1.560 -23.677 1.00 93.06 68 ARG A CA 1
ATOM 542 C C . ARG A 1 68 ? 3.902 -2.954 -23.106 1.00 93.06 68 ARG A C 1
ATOM 544 O O . ARG A 1 68 ? 2.757 -3.391 -23.095 1.00 93.06 68 ARG A O 1
ATOM 551 N N . ILE A 1 69 ? 4.939 -3.635 -22.622 1.00 96.00 69 ILE A N 1
ATOM 552 C CA . ILE A 1 69 ? 4.827 -4.943 -21.965 1.00 96.00 69 ILE A CA 1
ATOM 553 C C . ILE A 1 69 ? 4.275 -4.768 -20.549 1.00 96.00 69 ILE A C 1
ATOM 555 O O . ILE A 1 69 ? 3.406 -5.524 -20.129 1.00 96.00 69 ILE A O 1
ATOM 559 N N . LEU A 1 70 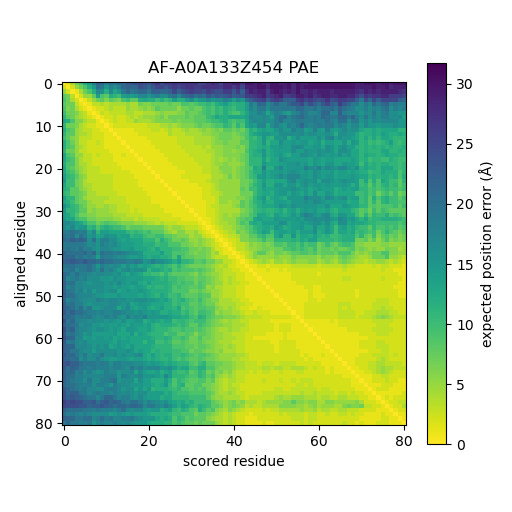? 4.769 -3.759 -19.824 1.00 94.94 70 LEU A N 1
ATOM 560 C CA . LEU A 1 70 ? 4.278 -3.413 -18.493 1.00 94.94 70 LEU A CA 1
ATOM 561 C C . LEU A 1 70 ? 3.367 -2.180 -18.570 1.00 94.94 70 LEU A C 1
ATOM 563 O O . LEU A 1 70 ? 3.828 -1.122 -19.021 1.00 94.94 70 LEU A O 1
ATOM 567 N N . PRO A 1 71 ? 2.095 -2.294 -18.142 1.00 93.62 71 PRO A N 1
ATOM 568 C CA . PRO A 1 71 ? 1.216 -1.147 -17.958 1.00 93.62 71 PRO A CA 1
ATOM 569 C C . PRO A 1 71 ? 1.803 -0.174 -16.937 1.00 93.62 71 PRO A C 1
ATOM 571 O O . PRO A 1 71 ? 2.467 -0.584 -15.991 1.00 93.62 71 PRO A O 1
ATOM 574 N N . PHE A 1 72 ? 1.565 1.118 -17.138 1.00 94.50 72 PHE A N 1
ATOM 575 C CA . PHE A 1 72 ? 1.958 2.144 -16.184 1.00 94.50 72 PHE A CA 1
ATOM 576 C C . PHE A 1 72 ? 1.025 3.349 -16.275 1.00 94.50 72 PHE A C 1
ATOM 578 O O . PHE A 1 72 ? 0.479 3.659 -17.337 1.00 94.50 72 PHE A O 1
ATOM 585 N N . TYR A 1 73 ? 0.932 4.086 -15.177 1.00 92.81 73 TYR A N 1
ATOM 586 C CA . TYR A 1 73 ? 0.256 5.368 -15.077 1.00 92.81 73 TYR A CA 1
ATOM 587 C C . TYR A 1 73 ? 1.269 6.475 -14.806 1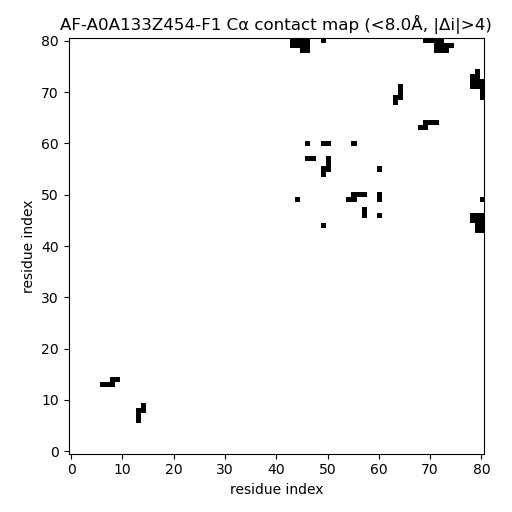.00 92.81 73 TYR A C 1
ATOM 589 O O . TYR A 1 73 ? 2.253 6.294 -14.087 1.00 92.81 73 TYR A O 1
ATOM 597 N N . LYS A 1 74 ? 1.028 7.657 -15.381 1.00 92.44 74 LYS A N 1
ATOM 598 C CA . LYS A 1 74 ? 1.816 8.859 -15.099 1.00 92.44 74 LYS A CA 1
ATOM 599 C C . LYS A 1 74 ? 0.977 9.835 -14.284 1.00 92.44 74 LYS A C 1
ATOM 601 O O . LYS A 1 74 ? 0.077 10.469 -14.825 1.00 92.44 74 LYS A O 1
ATOM 606 N N . ILE A 1 75 ? 1.304 9.984 -13.004 1.00 90.31 75 ILE A N 1
ATOM 607 C CA . ILE A 1 75 ? 0.576 10.839 -12.059 1.00 90.31 75 ILE A CA 1
ATOM 608 C C . ILE A 1 75 ? 1.564 11.842 -11.461 1.00 90.31 75 ILE A C 1
ATOM 610 O O . ILE A 1 75 ? 2.584 11.460 -10.891 1.00 90.31 75 ILE A O 1
ATOM 614 N N . GLY A 1 76 ? 1.314 13.143 -11.647 1.00 88.38 76 GLY A N 1
ATOM 615 C CA . GLY A 1 76 ? 2.182 14.205 -11.112 1.00 88.38 76 GLY A CA 1
ATOM 616 C C . GLY A 1 76 ? 3.645 14.127 -11.577 1.00 88.38 76 GLY A C 1
ATOM 617 O O . GLY A 1 76 ? 4.550 14.501 -10.839 1.00 88.38 76 GLY A O 1
ATOM 618 N N . GLY A 1 77 ? 3.900 13.576 -12.769 1.00 90.12 77 GLY A N 1
ATOM 619 C CA . GLY A 1 77 ? 5.254 13.369 -13.299 1.00 90.12 77 GLY A CA 1
ATOM 620 C C . GLY A 1 77 ? 5.948 12.086 -12.827 1.00 90.12 77 GLY A C 1
ATOM 621 O O . GLY A 1 77 ? 6.967 11.720 -13.411 1.00 90.12 77 GLY A O 1
ATOM 622 N N . LYS A 1 78 ? 5.380 11.368 -11.852 1.00 91.44 78 LYS A N 1
ATOM 623 C CA . LYS A 1 78 ? 5.860 10.054 -11.409 1.00 91.44 78 LYS A CA 1
ATOM 624 C C . LYS A 1 78 ? 5.225 8.941 -12.234 1.00 91.44 78 LYS A C 1
ATOM 626 O O . LYS A 1 78 ? 4.085 9.068 -12.678 1.00 91.44 78 LYS A O 1
ATOM 631 N N . ILE A 1 79 ? 5.984 7.869 -12.445 1.00 93.31 79 ILE A N 1
ATOM 632 C CA . ILE A 1 79 ? 5.505 6.642 -13.085 1.00 93.31 79 ILE A CA 1
ATOM 633 C C . ILE A 1 79 ? 5.189 5.634 -11.990 1.00 93.31 79 ILE A C 1
ATOM 635 O O . ILE A 1 79 ? 6.044 5.356 -11.148 1.00 93.31 79 ILE A O 1
ATOM 639 N N . LEU A 1 80 ? 3.971 5.117 -12.043 1.00 94.00 80 LEU A N 1
ATOM 640 C CA . LEU A 1 80 ? 3.438 4.087 -11.171 1.00 94.00 80 LEU A CA 1
ATOM 641 C C . LEU A 1 80 ? 3.039 2.893 -12.034 1.00 94.00 80 LEU A C 1
ATOM 643 O O . LEU A 1 80 ? 2.484 3.091 -13.115 1.00 94.00 80 LEU A O 1
ATOM 647 N N . TYR A 1 81 ? 3.372 1.693 -11.582 1.00 93.88 81 TYR A N 1
ATOM 648 C CA . TYR A 1 81 ? 3.032 0.432 -12.235 1.00 93.88 81 TYR A CA 1
ATOM 649 C C . TYR A 1 81 ? 1.907 -0.252 -11.477 1.00 93.88 81 TYR A C 1
ATOM 651 O O . TYR A 1 81 ? 1.940 -0.185 -10.226 1.00 93.88 81 TYR A O 1
#